Protein AF-A0A1L8E845-F1 (afdb_monomer)

Foldseek 3Di:
DDDDDDPVVVVVVVVVVVPDPPDDPVRVVVVVVVVVVVVVVVVVVVVVPFADWDWDADPVPRDIWIAGPVQCATPVRHHDPPDDPVVVVVVVVVVVVVVVVVVVVVCCVVPPDD

Mean predicted aligned error: 15.78 Å

Nearest PDB structures (foldseek):
  2zr6-assembly1_A  TM=4.728E-01  e=1.119E+00  Homo sapiens
  7ds6-assembly1_B  TM=3.223E-01  e=9.008E+00  Gallus gallus

pLDDT: mean 77.1, std 13.85, range [40.0, 96.88]

Sequence (114 aa):
TLGIMDVEEEETMKDISEVATIKTAKELKLEKKTKEEEQLTHELEEEREKGESVTVVNEKTGKTHIYNTKTLKDQHGSYPPWFKPKKTAKRMRKRDHARKLRFKQAWTVTNVPL

Radius of gyration: 31.0 Å; Cα contacts (8 Å, |Δi|>4): 50; chains: 1; bounding box: 53×45×97 Å

InterPro domains:
  IPR018784 LLP homolog-like [PF10169] (2-106)
  IPR018784 LLP homolog-like [PTHR34253] (4-106)

Solvent-accessible surface area (backbone atoms only — not comparable to full-atom values): 7001 Å² total; per-residue (Å²): 134,92,79,90,82,75,71,69,61,61,56,57,56,52,60,54,60,76,74,51,86,82,70,51,77,66,54,57,51,50,56,49,50,51,52,51,51,52,49,51,50,51,54,54,48,63,72,60,58,76,50,60,76,47,81,46,72,39,87,90,74,74,48,75,44,47,28,27,68,72,78,47,26,29,87,86,69,45,62,51,90,87,61,54,67,72,61,53,55,5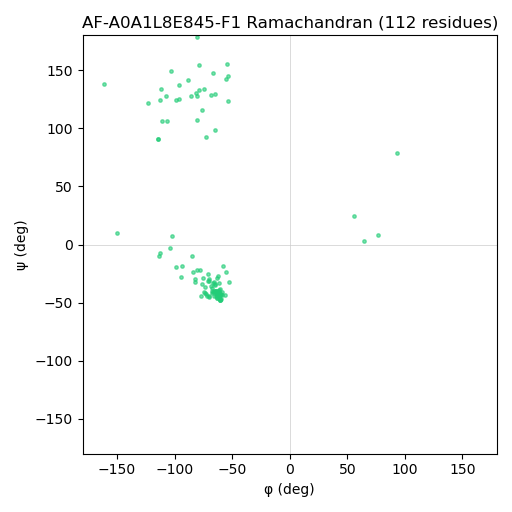2,50,51,54,52,52,53,52,51,51,53,51,52,50,52,53,53,51,48,68,76,72,50,87,130

Organism: Haematobia irritans (NCBI:txid7368)

Secondary structure (DSSP, 8-state):
-----SSHHHHHHHHHHHH-----HHHHHHHHHHHHHHHHHHHHHHHH----EEEEE-TTT--EEEEETTT---TTSPPPTT--HHHHHHHHHHHHHHHHHHHHHHHHHHHS--

Structure (mmCIF, N/CA/C/O backbone):
data_AF-A0A1L8E845-F1
#
_entry.id   AF-A0A1L8E845-F1
#
loop_
_atom_site.group_PDB
_atom_site.id
_atom_site.type_symbol
_atom_site.label_atom_id
_atom_site.label_alt_id
_atom_site.label_comp_id
_atom_site.label_asym_id
_atom_site.label_entity_id
_atom_site.label_seq_id
_atom_site.pdbx_PDB_ins_code
_atom_site.Cartn_x
_atom_site.Cartn_y
_atom_site.Cartn_z
_atom_site.occupancy
_atom_site.B_iso_or_equiv
_atom_site.auth_seq_id
_atom_site.auth_comp_id
_atom_site.auth_asym_id
_atom_site.auth_atom_id
_atom_site.pdbx_PDB_model_num
ATOM 1 N N . THR A 1 1 ? 23.435 14.449 -79.241 1.00 40.00 1 THR A N 1
ATOM 2 C CA . THR A 1 1 ? 23.224 15.491 -78.218 1.00 40.00 1 THR A CA 1
ATOM 3 C C . THR A 1 1 ? 22.396 14.876 -77.110 1.00 40.00 1 THR A C 1
ATOM 5 O O . THR A 1 1 ? 21.277 14.461 -77.373 1.00 40.00 1 THR A O 1
ATOM 8 N N . LEU A 1 2 ? 22.992 14.678 -75.931 1.00 44.97 2 LEU A N 1
ATOM 9 C CA . LEU A 1 2 ? 22.304 14.165 -74.739 1.00 44.97 2 LEU A CA 1
ATOM 10 C C . LEU A 1 2 ? 21.316 15.228 -74.245 1.00 44.97 2 LEU A C 1
ATOM 12 O O . LEU A 1 2 ? 21.705 16.379 -74.076 1.00 44.97 2 LEU A O 1
ATOM 16 N N . GLY A 1 3 ? 20.061 14.850 -74.035 1.00 51.75 3 GLY A N 1
ATOM 17 C CA . GLY A 1 3 ? 19.046 15.697 -73.425 1.00 51.75 3 GLY A CA 1
ATOM 18 C C . GLY A 1 3 ? 17.904 14.825 -72.922 1.00 51.75 3 GLY A C 1
ATOM 19 O O . GLY A 1 3 ? 17.498 13.916 -73.640 1.00 51.75 3 GLY A O 1
ATOM 20 N N . ILE A 1 4 ? 17.405 15.153 -71.726 1.00 53.44 4 ILE A N 1
ATOM 21 C CA . ILE A 1 4 ? 16.374 14.470 -70.918 1.00 53.44 4 ILE A CA 1
ATOM 22 C C . ILE A 1 4 ? 16.966 13.475 -69.909 1.00 53.44 4 ILE A C 1
ATOM 24 O O . ILE A 1 4 ? 16.916 12.279 -70.157 1.00 53.44 4 ILE A O 1
ATOM 28 N N . MET A 1 5 ? 17.488 13.963 -68.772 1.00 50.38 5 MET A N 1
ATOM 29 C CA . MET A 1 5 ? 17.514 13.215 -67.493 1.00 50.38 5 MET A CA 1
ATOM 30 C C . MET A 1 5 ? 17.460 14.106 -66.224 1.00 50.38 5 MET A C 1
ATOM 32 O O . MET A 1 5 ? 17.611 13.571 -65.139 1.00 50.38 5 MET A O 1
ATOM 36 N N . ASP A 1 6 ? 17.198 15.422 -66.301 1.00 53.91 6 ASP A N 1
ATOM 37 C CA . ASP A 1 6 ? 17.301 16.298 -65.105 1.00 53.91 6 ASP A CA 1
ATOM 38 C C . ASP A 1 6 ? 15.952 16.717 -64.476 1.00 53.91 6 ASP A C 1
ATOM 40 O O . ASP A 1 6 ? 15.939 17.412 -63.466 1.00 53.91 6 ASP A O 1
ATOM 44 N N . VAL A 1 7 ? 14.800 16.335 -65.045 1.00 53.00 7 VAL A N 1
ATOM 45 C CA . VAL A 1 7 ? 13.484 16.849 -64.589 1.00 53.00 7 VAL A CA 1
ATOM 46 C C . VAL A 1 7 ? 12.793 15.935 -63.561 1.00 53.00 7 VAL A C 1
ATOM 48 O O . VAL A 1 7 ? 12.076 16.431 -62.700 1.00 53.00 7 VAL A O 1
ATOM 51 N N . GLU A 1 8 ? 13.038 14.620 -63.577 1.00 54.03 8 GLU A N 1
ATOM 52 C CA . GLU A 1 8 ? 12.395 13.675 -62.635 1.00 54.03 8 GLU A CA 1
ATOM 53 C C . GLU A 1 8 ? 13.057 13.638 -61.241 1.00 54.03 8 GLU A C 1
ATOM 55 O O . GLU A 1 8 ? 12.416 13.276 -60.250 1.00 54.03 8 GLU A O 1
ATOM 60 N N . GLU A 1 9 ? 14.324 14.044 -61.118 1.00 53.78 9 GLU A N 1
ATOM 61 C CA . GLU A 1 9 ? 15.023 14.051 -59.823 1.00 53.78 9 GLU A CA 1
ATOM 62 C C . GLU A 1 9 ? 14.580 15.215 -58.914 1.00 53.78 9 GLU A C 1
ATOM 64 O O . GLU A 1 9 ? 14.571 15.074 -57.691 1.00 53.78 9 GLU A O 1
ATOM 69 N N . GLU A 1 10 ? 14.144 16.351 -59.470 1.00 54.22 10 GLU A N 1
ATOM 70 C CA . GLU A 1 10 ? 13.727 17.515 -58.670 1.00 54.22 10 GLU A CA 1
ATOM 71 C C . GLU A 1 10 ? 12.338 17.370 -58.026 1.00 54.22 10 GLU A C 1
ATOM 73 O O . GLU A 1 10 ? 12.123 17.883 -56.924 1.00 54.22 10 GLU A O 1
ATOM 78 N N . GLU A 1 11 ? 11.387 16.695 -58.682 1.00 56.31 11 GLU A N 1
ATOM 79 C CA . GLU A 1 11 ? 10.052 16.441 -58.112 1.00 56.31 11 GLU A CA 1
ATOM 80 C C . GLU A 1 11 ? 10.105 15.355 -57.033 1.00 56.31 11 GLU A C 1
ATOM 82 O O . GLU A 1 11 ? 9.547 15.526 -55.948 1.00 56.31 11 GLU A O 1
ATOM 87 N N . THR A 1 12 ? 10.884 14.294 -57.257 1.00 57.66 12 THR A N 1
ATOM 88 C CA . THR A 1 12 ? 11.032 13.204 -56.280 1.00 57.66 12 THR A CA 1
ATOM 89 C C . THR A 1 12 ? 11.733 13.648 -54.993 1.00 57.66 12 THR A C 1
ATOM 91 O O . THR A 1 12 ? 11.368 13.189 -53.909 1.00 57.66 12 THR A O 1
ATOM 94 N N . MET A 1 13 ? 12.685 14.588 -55.054 1.00 57.09 13 MET A N 1
ATOM 95 C CA . MET A 1 13 ? 13.313 15.141 -53.844 1.00 57.09 13 MET A CA 1
ATOM 96 C C . MET A 1 13 ? 12.373 16.033 -53.016 1.00 57.09 13 MET A C 1
ATOM 98 O O . MET A 1 13 ? 12.517 16.087 -51.790 1.00 57.09 13 MET A O 1
ATOM 102 N N . LYS A 1 14 ? 11.403 16.713 -53.643 1.00 59.25 14 LYS A N 1
ATOM 103 C CA . LYS A 1 14 ? 10.434 17.568 -52.934 1.00 59.25 14 LYS A CA 1
ATOM 104 C C . LYS A 1 14 ? 9.400 16.734 -52.178 1.00 59.25 14 LYS A C 1
ATOM 106 O O . LYS A 1 14 ? 9.179 17.000 -50.997 1.00 59.25 14 LYS A O 1
ATOM 111 N N . ASP A 1 15 ? 8.897 15.659 -52.777 1.00 55.91 15 ASP A N 1
ATOM 112 C CA . ASP A 1 15 ? 7.921 14.767 -52.133 1.00 55.91 15 ASP A CA 1
ATOM 113 C C . ASP A 1 15 ? 8.504 14.012 -50.921 1.00 55.91 15 ASP A C 1
ATOM 115 O O . ASP A 1 15 ? 7.819 13.770 -49.925 1.00 55.91 15 ASP A O 1
ATOM 119 N N . ILE A 1 16 ? 9.803 13.689 -50.939 1.00 57.59 16 ILE A N 1
ATOM 120 C CA . ILE A 1 16 ? 10.489 13.048 -49.800 1.00 57.59 16 ILE A CA 1
ATOM 121 C C . ILE A 1 16 ? 10.671 14.030 -48.628 1.00 57.59 16 ILE A C 1
ATOM 123 O O . ILE A 1 16 ? 10.646 13.622 -47.462 1.00 57.59 16 ILE A O 1
ATOM 127 N N . SER A 1 17 ? 10.828 15.326 -48.917 1.00 56.97 17 SER A N 1
ATOM 128 C CA . SER A 1 17 ? 11.013 16.368 -47.898 1.00 56.97 17 SER A CA 1
ATOM 129 C C . SER A 1 17 ? 9.745 16.657 -47.084 1.00 56.97 17 SER A C 1
ATOM 131 O O . SER A 1 17 ? 9.840 17.061 -45.925 1.00 56.97 17 SER A O 1
ATOM 133 N N . GLU A 1 18 ? 8.567 16.383 -47.651 1.00 54.28 18 GLU A N 1
ATOM 134 C CA . GLU A 1 18 ? 7.269 16.624 -47.013 1.00 54.28 18 GLU A CA 1
ATOM 135 C C . GLU A 1 18 ? 6.842 15.478 -46.070 1.00 54.28 18 GLU A C 1
ATOM 137 O O . GLU A 1 18 ? 6.098 15.695 -45.113 1.00 54.28 18 GLU A O 1
ATOM 142 N N . VAL A 1 19 ? 7.365 14.259 -46.273 1.00 57.62 19 VAL A N 1
ATOM 143 C CA . VAL A 1 19 ? 6.978 13.051 -45.509 1.00 57.62 19 VAL A CA 1
ATOM 144 C C . VAL A 1 19 ? 7.961 12.702 -44.380 1.00 57.62 19 VAL A C 1
ATOM 146 O O . VAL A 1 19 ? 7.600 12.004 -43.429 1.00 57.62 19 VAL A O 1
ATOM 149 N N . ALA A 1 20 ? 9.195 13.207 -44.418 1.00 56.41 20 ALA A N 1
ATOM 150 C CA . ALA A 1 20 ? 10.220 12.887 -43.428 1.00 56.41 20 ALA A CA 1
ATOM 151 C C . ALA A 1 20 ? 10.605 14.116 -42.594 1.00 56.41 20 ALA A C 1
ATOM 153 O O . ALA A 1 20 ? 11.555 14.830 -42.908 1.00 56.41 20 ALA A O 1
ATOM 154 N N . THR A 1 21 ? 9.937 14.336 -41.458 1.00 66.19 21 THR A N 1
ATOM 155 C CA . THR A 1 21 ? 10.487 15.233 -40.430 1.00 66.19 21 THR A CA 1
ATOM 156 C C . THR A 1 21 ? 11.774 14.609 -39.881 1.00 66.19 21 THR A C 1
ATOM 158 O O . THR A 1 21 ? 11.726 13.699 -39.047 1.00 66.19 21 THR A O 1
ATOM 161 N N . ILE A 1 22 ? 12.932 15.058 -40.368 1.00 70.31 22 ILE A N 1
ATOM 162 C CA . ILE A 1 22 ? 14.246 14.620 -39.888 1.00 70.31 22 ILE A CA 1
ATOM 163 C C . ILE A 1 22 ? 14.460 15.243 -38.509 1.00 70.31 22 ILE A C 1
ATOM 165 O O . ILE A 1 22 ? 14.921 16.374 -38.381 1.00 70.31 22 ILE A O 1
ATOM 169 N N . LYS A 1 23 ? 14.087 14.505 -37.463 1.00 70.62 23 LYS A N 1
ATOM 170 C CA . LYS A 1 23 ? 14.314 14.935 -36.084 1.00 70.62 23 LYS A CA 1
ATOM 171 C C . LYS A 1 23 ? 15.780 14.783 -35.724 1.00 70.62 23 LYS A C 1
ATOM 173 O O . LYS A 1 23 ? 16.394 13.733 -35.936 1.00 70.62 23 LYS A O 1
ATOM 178 N N . THR A 1 24 ? 16.338 15.814 -35.110 1.00 71.12 24 THR A N 1
ATOM 179 C CA . THR A 1 24 ? 17.721 15.789 -34.644 1.00 71.12 24 THR A CA 1
ATOM 180 C C . THR A 1 24 ? 17.863 14.766 -33.509 1.00 71.12 24 THR A C 1
ATOM 182 O O . THR A 1 24 ? 16.971 14.605 -32.676 1.00 71.12 24 THR A O 1
ATOM 185 N N . ALA A 1 25 ? 19.020 14.107 -33.374 1.00 72.62 25 ALA A N 1
ATOM 186 C CA . ALA A 1 25 ? 19.257 13.133 -32.295 1.00 72.62 25 ALA A CA 1
ATOM 187 C C . ALA A 1 25 ? 19.020 13.700 -30.874 1.00 72.62 25 ALA A C 1
ATOM 189 O O . ALA A 1 25 ? 18.763 12.947 -29.933 1.00 72.62 25 ALA A O 1
ATOM 190 N N . LYS A 1 26 ? 19.108 15.026 -30.706 1.00 69.94 26 LYS A N 1
ATOM 191 C CA . LYS A 1 26 ? 18.775 15.729 -29.458 1.00 69.94 26 LYS A CA 1
ATOM 192 C C . LYS A 1 26 ? 17.263 15.779 -29.208 1.00 69.94 26 LYS A C 1
ATOM 194 O O . LYS A 1 26 ? 16.848 15.494 -28.090 1.00 69.94 26 LYS A O 1
ATOM 199 N N . GLU A 1 27 ? 16.460 16.052 -30.232 1.00 71.75 27 GLU A N 1
ATOM 200 C CA . GLU A 1 27 ? 14.990 16.076 -30.161 1.00 71.75 27 GLU A CA 1
ATOM 201 C C . GLU A 1 27 ? 14.434 14.688 -29.838 1.00 71.75 27 GLU A C 1
ATOM 203 O O . GLU A 1 27 ? 13.628 14.548 -28.927 1.00 71.75 27 GLU A O 1
ATOM 208 N N . LEU A 1 28 ? 14.971 13.633 -30.463 1.00 74.25 28 LEU A N 1
ATOM 209 C CA . LEU A 1 28 ? 14.592 12.249 -3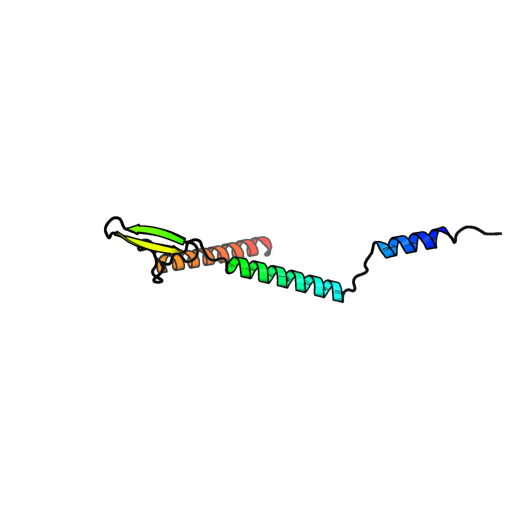0.146 1.00 74.25 28 LEU A CA 1
ATOM 210 C C . LEU A 1 28 ? 14.912 11.856 -28.694 1.00 74.25 28 LEU A C 1
ATOM 212 O O . LEU A 1 28 ? 14.199 11.054 -28.096 1.00 74.25 28 LEU A O 1
ATOM 216 N N . LYS A 1 29 ? 15.988 12.398 -28.108 1.00 69.50 29 LYS A N 1
ATOM 217 C CA . LYS A 1 29 ? 16.319 12.171 -26.691 1.00 69.50 29 LYS A CA 1
ATOM 218 C C . LYS A 1 29 ? 15.391 12.948 -25.756 1.00 69.50 29 LYS A C 1
ATOM 220 O O . LYS A 1 29 ? 15.051 12.426 -24.701 1.00 69.50 29 LYS A O 1
ATOM 225 N N . LEU A 1 30 ? 14.984 14.161 -26.128 1.00 69.31 30 LEU A N 1
ATOM 226 C CA . LEU A 1 30 ? 14.001 14.953 -25.383 1.00 69.31 30 LEU A CA 1
ATOM 227 C C . LEU A 1 30 ? 12.601 14.320 -25.430 1.00 69.31 30 LEU A C 1
ATOM 229 O O . LEU A 1 30 ? 11.952 14.215 -24.395 1.00 69.31 30 LEU A O 1
ATOM 233 N N . GLU A 1 31 ? 12.173 13.809 -26.585 1.00 73.12 31 GLU A N 1
ATOM 234 C CA . GLU A 1 31 ? 10.897 13.090 -26.737 1.00 73.12 31 GLU A CA 1
ATOM 235 C C . GLU A 1 31 ? 10.851 11.778 -25.948 1.00 73.12 31 GLU A C 1
ATOM 237 O O . GLU A 1 31 ? 9.803 11.378 -25.451 1.00 73.12 31 GLU A O 1
ATOM 242 N N . LYS A 1 32 ? 11.985 11.084 -25.815 1.00 75.38 32 LYS A N 1
ATOM 243 C CA . LYS A 1 32 ? 12.061 9.886 -24.968 1.00 75.38 32 LYS A CA 1
ATOM 244 C C . LYS A 1 32 ? 11.958 10.232 -23.486 1.00 75.38 32 LYS A C 1
ATOM 246 O O . LYS A 1 32 ? 11.191 9.591 -22.784 1.00 75.38 32 LYS A O 1
ATOM 251 N N . LYS A 1 33 ? 12.668 11.270 -23.036 1.00 71.00 33 LYS A N 1
ATOM 252 C CA . LYS A 1 33 ? 12.604 11.728 -21.640 1.00 71.00 33 LYS A CA 1
ATOM 253 C C . LYS A 1 33 ? 11.205 12.188 -21.241 1.00 71.00 33 LYS A C 1
ATOM 255 O O . LYS A 1 33 ? 10.721 11.797 -20.193 1.00 71.00 33 LYS A O 1
ATOM 260 N N . THR A 1 34 ? 10.545 12.964 -22.095 1.00 75.31 34 THR A N 1
ATOM 261 C CA . THR A 1 34 ? 9.171 13.436 -21.848 1.00 75.31 34 THR A CA 1
ATOM 262 C C . THR A 1 34 ? 8.177 12.278 -21.763 1.00 75.31 34 THR A C 1
ATOM 264 O O . THR A 1 34 ? 7.380 12.241 -20.835 1.00 75.31 34 THR A O 1
ATOM 267 N N . LYS A 1 35 ? 8.290 11.266 -22.634 1.00 77.62 35 LYS A N 1
ATOM 268 C CA . LYS A 1 35 ? 7.479 10.038 -22.535 1.00 77.62 35 LYS A CA 1
ATOM 269 C C . LYS A 1 35 ? 7.754 9.234 -21.265 1.00 77.62 35 LYS A C 1
ATOM 271 O O . LYS A 1 35 ? 6.822 8.700 -20.677 1.00 77.62 35 LYS A O 1
ATOM 276 N N . GLU A 1 36 ? 9.014 9.125 -20.849 1.00 73.81 36 GLU A N 1
ATOM 277 C CA . GLU A 1 36 ? 9.387 8.454 -19.597 1.00 73.81 36 GLU A CA 1
ATOM 278 C C . GLU A 1 36 ? 8.832 9.204 -18.374 1.00 73.81 36 GLU A C 1
ATOM 280 O O . GLU A 1 36 ? 8.325 8.577 -17.451 1.00 73.81 36 GLU A O 1
ATOM 285 N N . GLU A 1 37 ? 8.868 10.537 -18.374 1.00 76.44 37 GLU A N 1
ATOM 286 C CA . GLU A 1 37 ? 8.297 11.379 -17.314 1.00 76.44 37 GLU A CA 1
ATOM 287 C C . GLU A 1 37 ? 6.760 11.302 -17.272 1.00 76.44 37 GLU A C 1
ATOM 289 O O . GLU A 1 37 ? 6.170 11.213 -16.195 1.00 76.44 37 GLU A O 1
ATOM 294 N N . GLU A 1 38 ? 6.096 11.273 -18.428 1.00 75.62 38 GLU A N 1
ATOM 295 C CA . GLU A 1 38 ? 4.647 11.057 -18.538 1.00 75.62 38 GLU A CA 1
ATOM 296 C C . GLU A 1 38 ? 4.233 9.661 -18.049 1.00 75.62 38 GLU A C 1
ATOM 298 O O . GLU A 1 38 ? 3.247 9.516 -17.331 1.00 75.62 38 GLU A O 1
ATOM 303 N N . GLN A 1 39 ? 5.013 8.625 -18.363 1.00 74.69 39 GLN A N 1
ATOM 304 C CA . GLN A 1 39 ? 4.781 7.277 -17.835 1.00 74.69 39 GLN A CA 1
ATOM 305 C C . GLN A 1 39 ? 4.997 7.224 -16.324 1.00 74.69 39 GLN A C 1
ATOM 307 O O . GLN A 1 39 ? 4.159 6.690 -15.604 1.00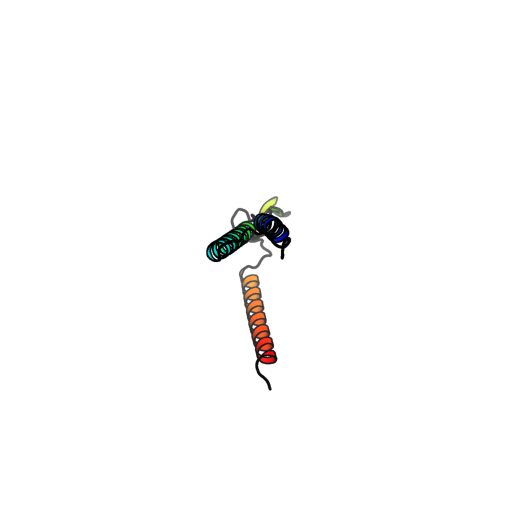 74.69 39 GLN A O 1
ATOM 312 N N . LEU A 1 40 ? 6.075 7.839 -15.832 1.00 72.88 40 LEU A N 1
ATOM 313 C CA . LEU A 1 40 ? 6.367 7.908 -14.405 1.00 72.88 40 LEU A CA 1
ATOM 314 C C . LEU A 1 40 ? 5.252 8.634 -13.646 1.00 72.88 40 LEU A C 1
ATOM 316 O O . LEU A 1 40 ? 4.850 8.190 -12.577 1.00 72.88 40 LEU A O 1
ATOM 320 N N . THR A 1 41 ? 4.743 9.745 -14.183 1.00 76.19 41 THR A N 1
ATOM 321 C CA . THR A 1 41 ? 3.635 10.491 -13.566 1.00 76.19 41 THR A CA 1
ATOM 322 C C . THR A 1 41 ? 2.337 9.696 -13.585 1.00 76.19 41 THR A C 1
ATOM 324 O O . THR A 1 41 ? 1.666 9.660 -12.558 1.00 76.19 41 THR A O 1
ATOM 327 N N . HIS A 1 42 ? 2.032 8.993 -14.677 1.00 73.56 42 HIS A N 1
ATOM 328 C CA . HIS A 1 42 ? 0.879 8.098 -14.764 1.00 73.56 42 HIS A CA 1
ATOM 329 C C . HIS A 1 42 ? 0.956 6.945 -13.751 1.00 73.56 42 HIS A C 1
ATOM 331 O O . HIS A 1 42 ? -0.001 6.705 -13.019 1.00 73.56 42 HIS A O 1
ATOM 337 N N . GLU A 1 43 ? 2.109 6.281 -13.631 1.00 69.00 43 GLU A N 1
ATOM 338 C CA . GLU A 1 43 ? 2.343 5.249 -12.610 1.00 69.00 43 GLU A CA 1
ATOM 339 C C . GLU A 1 43 ? 2.155 5.814 -11.189 1.00 69.00 43 GLU A C 1
ATOM 341 O O . GLU A 1 43 ? 1.535 5.187 -10.328 1.00 69.00 43 GLU A O 1
AT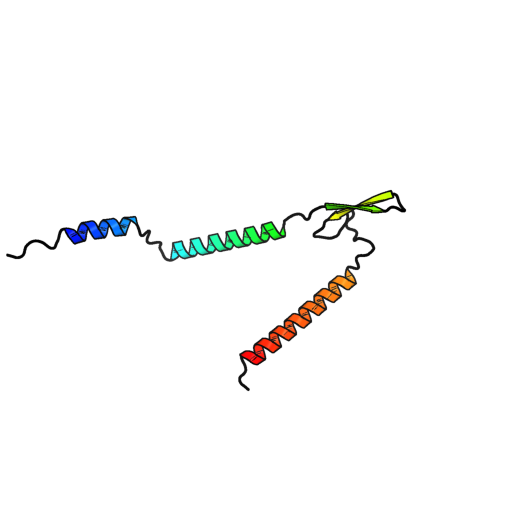OM 346 N N . LEU A 1 44 ? 2.627 7.039 -10.942 1.00 70.19 44 LEU A N 1
ATOM 347 C CA . LEU A 1 44 ? 2.481 7.722 -9.653 1.00 70.19 44 LEU A CA 1
ATOM 348 C C . LEU A 1 44 ? 1.026 8.138 -9.364 1.00 70.19 44 LEU A C 1
ATOM 350 O O . LEU A 1 44 ? 0.616 8.182 -8.202 1.00 70.19 44 LEU A O 1
ATOM 354 N N . GLU A 1 45 ? 0.247 8.451 -10.399 1.00 70.44 45 GLU A N 1
ATOM 355 C CA . GLU A 1 45 ? -1.184 8.769 -10.332 1.00 70.44 45 GLU A CA 1
ATOM 356 C C . GLU A 1 45 ? -2.009 7.514 -9.989 1.00 70.44 45 GLU A C 1
ATOM 358 O O . GLU A 1 45 ? -2.828 7.547 -9.066 1.00 70.44 45 GLU A O 1
ATOM 363 N N . GLU A 1 46 ? -1.725 6.377 -10.631 1.00 62.88 46 GLU A N 1
ATOM 364 C CA . GLU A 1 46 ? -2.322 5.070 -10.307 1.00 62.88 46 GLU A CA 1
ATOM 365 C C . GLU A 1 46 ? -1.983 4.635 -8.867 1.00 62.88 46 GLU A C 1
ATOM 367 O O . GLU A 1 46 ? -2.838 4.179 -8.095 1.00 62.88 46 GLU A O 1
ATOM 372 N N . GLU A 1 47 ? -0.742 4.860 -8.422 1.00 63.78 47 GLU A N 1
ATOM 373 C CA . GLU A 1 47 ? -0.361 4.644 -7.024 1.00 63.78 47 GLU A CA 1
ATOM 374 C C . GLU A 1 47 ? -1.123 5.560 -6.051 1.00 63.78 47 GLU A C 1
ATOM 376 O O . GLU A 1 47 ? -1.382 5.162 -4.906 1.00 63.78 47 GLU A O 1
ATOM 381 N N . ARG A 1 48 ? -1.541 6.753 -6.487 1.00 62.75 48 ARG A N 1
ATOM 382 C CA . ARG A 1 48 ? -2.326 7.712 -5.693 1.00 62.75 48 ARG A CA 1
ATOM 383 C C . ARG A 1 48 ? -3.828 7.470 -5.721 1.00 62.75 48 ARG A C 1
ATOM 385 O O . ARG A 1 48 ? -4.522 8.073 -4.896 1.00 62.75 48 ARG A O 1
ATOM 392 N N . GLU A 1 49 ? -4.331 6.588 -6.585 1.00 69.06 49 GLU A N 1
ATOM 393 C CA . GLU A 1 49 ? -5.762 6.308 -6.671 1.00 69.06 49 GLU A CA 1
ATOM 394 C C . GLU A 1 49 ? -6.312 5.930 -5.285 1.00 69.06 49 GLU A C 1
ATOM 396 O O . GLU A 1 49 ? -5.789 5.050 -4.575 1.00 69.06 49 GLU A O 1
ATOM 401 N N . LYS A 1 50 ? -7.323 6.689 -4.849 1.00 68.00 50 LYS A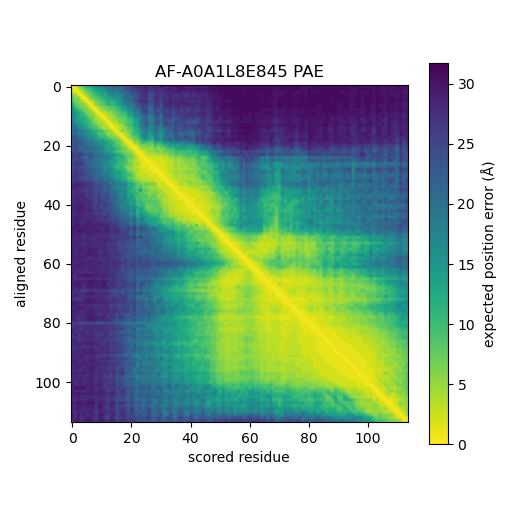 N 1
ATOM 402 C CA . LYS A 1 50 ? -7.918 6.579 -3.518 1.00 68.00 50 LYS A CA 1
ATOM 403 C C . LYS A 1 50 ? -8.806 5.342 -3.515 1.00 68.00 50 LYS A C 1
ATOM 405 O O . LYS A 1 50 ? -9.796 5.300 -4.229 1.00 68.00 50 LYS A O 1
ATOM 410 N N . GLY A 1 51 ? -8.450 4.346 -2.703 1.00 74.38 51 GLY A N 1
ATOM 411 C CA . GLY A 1 51 ? -9.232 3.112 -2.611 1.00 74.38 51 GLY A CA 1
ATOM 412 C C . GLY A 1 51 ? -10.695 3.386 -2.259 1.00 74.38 51 GLY A C 1
ATOM 413 O O . GLY A 1 51 ? -10.976 4.268 -1.443 1.00 74.38 51 GLY A O 1
ATOM 414 N N . GLU A 1 52 ? -11.596 2.607 -2.853 1.00 85.19 52 GLU A N 1
ATOM 415 C CA . GLU A 1 52 ? -13.027 2.617 -2.552 1.00 85.19 52 GLU A CA 1
ATOM 416 C C . GLU A 1 52 ? -13.295 2.411 -1.053 1.00 85.19 52 GLU A C 1
ATOM 418 O O . GLU A 1 52 ? -12.489 1.833 -0.315 1.00 85.19 52 GLU A O 1
ATOM 423 N N . SER A 1 53 ? -14.443 2.890 -0.581 1.00 86.56 53 SER A N 1
ATOM 424 C CA . SER A 1 53 ? -14.845 2.764 0.818 1.00 86.56 53 SER A CA 1
ATOM 425 C C . SER A 1 53 ? -15.964 1.740 0.975 1.00 86.56 53 SER A C 1
ATOM 427 O O . SER A 1 53 ? -17.002 1.858 0.328 1.00 86.56 53 SER A O 1
ATOM 429 N N . VAL A 1 54 ? -15.776 0.775 1.874 1.00 85.44 54 VAL A N 1
ATOM 430 C CA . VAL A 1 54 ? -16.741 -0.286 2.182 1.00 85.44 54 VAL A CA 1
ATOM 431 C C . VAL A 1 54 ? -17.258 -0.098 3.600 1.00 85.44 54 VAL A C 1
ATOM 433 O O . VAL A 1 54 ? -16.487 -0.046 4.562 1.00 85.44 54 VAL A O 1
ATOM 436 N N . THR A 1 55 ? -18.575 -0.010 3.735 1.00 86.31 55 THR A N 1
ATOM 437 C CA . THR A 1 55 ? -19.267 0.098 5.018 1.00 86.31 55 THR A CA 1
ATOM 438 C C . THR A 1 55 ? -19.515 -1.294 5.595 1.00 86.31 55 THR A C 1
ATOM 440 O O . THR A 1 55 ? -20.065 -2.176 4.942 1.00 86.31 55 THR A O 1
ATOM 443 N N . VAL A 1 56 ? -19.111 -1.506 6.846 1.00 83.00 56 VAL A N 1
ATOM 444 C CA . VAL A 1 56 ? -19.397 -2.730 7.600 1.00 83.00 56 VAL A CA 1
ATOM 445 C C . VAL A 1 56 ? -20.114 -2.340 8.882 1.00 83.00 56 VAL A C 1
ATOM 447 O O . VAL A 1 56 ? -19.595 -1.572 9.697 1.00 83.00 56 VAL A O 1
ATOM 450 N N . VAL A 1 57 ? -21.315 -2.880 9.063 1.00 84.00 57 VAL A N 1
ATOM 451 C CA . VAL A 1 57 ? -22.119 -2.684 10.270 1.00 84.00 57 VAL A CA 1
ATOM 452 C C . VAL A 1 57 ? -21.883 -3.864 11.204 1.00 84.00 57 VAL A C 1
ATOM 454 O O . VAL A 1 57 ? -22.048 -5.017 10.814 1.00 84.00 57 VAL A O 1
ATOM 457 N N . ASN A 1 58 ? -21.477 -3.597 12.445 1.00 80.56 58 ASN A N 1
ATOM 458 C CA . ASN A 1 58 ? -21.389 -4.641 13.458 1.00 80.56 58 ASN A CA 1
ATOM 459 C C . ASN A 1 58 ? -22.782 -4.912 14.037 1.00 80.56 58 ASN A C 1
ATOM 461 O O . ASN A 1 58 ? -23.277 -4.125 14.844 1.00 80.56 58 ASN A O 1
ATOM 465 N N . GLU A 1 59 ? -23.373 -6.048 13.673 1.00 82.88 59 GLU A N 1
ATOM 466 C CA . GLU A 1 59 ? -24.715 -6.475 14.101 1.00 82.88 59 GLU A CA 1
ATOM 467 C C . GLU A 1 59 ? -24.907 -6.454 15.625 1.00 82.88 59 GLU A C 1
ATOM 469 O O . GLU A 1 59 ? -25.990 -6.151 16.112 1.00 82.88 59 GLU A O 1
ATOM 474 N N . LYS A 1 60 ? -23.851 -6.726 16.403 1.00 83.19 60 LYS A N 1
ATOM 475 C CA . LYS A 1 60 ? -23.941 -6.808 17.870 1.00 83.19 60 LYS A CA 1
ATOM 476 C C . LYS A 1 60 ? -23.879 -5.456 18.567 1.00 83.19 60 LYS A C 1
ATOM 478 O O . LYS A 1 60 ? -24.363 -5.323 19.682 1.00 83.19 60 LYS A O 1
ATOM 483 N N . THR A 1 61 ? -23.189 -4.484 17.973 1.00 83.62 61 THR A N 1
ATOM 484 C CA . THR A 1 61 ? -22.907 -3.187 18.622 1.00 83.62 61 THR A CA 1
ATOM 485 C C . THR A 1 61 ? -23.615 -2.019 17.945 1.00 83.62 61 THR A C 1
ATOM 487 O O . THR A 1 61 ? -23.534 -0.905 18.450 1.00 83.62 61 THR A O 1
ATOM 490 N N . GLY A 1 62 ? -24.224 -2.239 16.775 1.00 84.06 62 GLY A N 1
ATOM 491 C CA . GLY A 1 62 ? -24.796 -1.188 15.927 1.00 84.06 62 GLY A CA 1
ATOM 492 C C . GLY A 1 62 ? -23.764 -0.204 15.363 1.00 84.06 62 GLY A C 1
ATOM 493 O O . GLY A 1 62 ? -24.128 0.754 14.691 1.00 84.06 62 GLY A O 1
ATOM 494 N N . LYS A 1 63 ? -22.467 -0.410 15.634 1.00 83.69 63 LYS A N 1
ATOM 495 C CA . LYS A 1 63 ? -21.391 0.487 15.202 1.00 83.69 63 LYS A CA 1
ATOM 496 C C . LYS A 1 63 ? -21.056 0.247 13.737 1.00 83.69 63 LYS A C 1
ATOM 498 O O . LYS A 1 63 ? -20.840 -0.892 13.321 1.00 83.69 63 LYS A O 1
ATOM 503 N N . THR A 1 64 ? -20.959 1.336 12.988 1.00 87.12 64 THR A N 1
ATOM 504 C CA . THR A 1 64 ? -20.581 1.342 11.577 1.00 87.12 64 THR A CA 1
ATOM 505 C C . THR A 1 64 ? -19.104 1.695 11.434 1.00 87.12 64 THR A C 1
ATOM 507 O O . THR A 1 64 ? -18.665 2.745 11.906 1.00 87.12 64 THR A O 1
ATOM 510 N N . HIS A 1 65 ? -18.337 0.841 10.765 1.00 87.75 65 HIS A N 1
ATOM 511 C CA . HIS A 1 65 ? -16.967 1.147 10.358 1.00 87.75 65 HIS A CA 1
ATOM 512 C C . HIS A 1 65 ? -16.902 1.260 8.834 1.00 87.75 65 HIS A C 1
ATOM 514 O O . HIS A 1 65 ? -17.457 0.424 8.122 1.00 87.75 65 HIS A O 1
ATOM 520 N N . ILE A 1 66 ? -16.236 2.303 8.342 1.00 91.12 66 ILE A N 1
ATOM 521 C CA . ILE A 1 66 ? -16.017 2.565 6.920 1.00 91.12 66 ILE A CA 1
ATOM 522 C C . ILE A 1 66 ? -14.556 2.257 6.632 1.00 91.12 66 ILE A C 1
ATOM 524 O O . ILE A 1 66 ? -13.671 3.010 7.031 1.00 91.12 66 ILE A O 1
ATOM 528 N N . TYR A 1 67 ? -14.303 1.138 5.964 1.00 90.50 67 TYR A N 1
ATOM 529 C CA . TYR A 1 67 ? -12.955 0.696 5.635 1.00 90.50 67 TYR A CA 1
ATOM 530 C C . TYR A 1 67 ? -12.570 1.129 4.225 1.00 90.50 67 TYR A C 1
ATOM 532 O O . TYR A 1 67 ? -13.348 0.978 3.289 1.00 90.50 67 TYR A O 1
ATOM 540 N N . ASN A 1 68 ? -11.342 1.608 4.052 1.00 90.19 68 ASN A N 1
ATOM 541 C CA . ASN A 1 68 ? -10.766 1.840 2.730 1.00 90.19 68 ASN A CA 1
ATOM 542 C C . ASN A 1 68 ? -10.222 0.519 2.154 1.00 90.19 68 ASN A C 1
ATOM 544 O O . ASN A 1 68 ? -9.465 -0.167 2.835 1.00 90.19 68 ASN A O 1
ATOM 548 N N . THR A 1 69 ? -10.553 0.157 0.915 1.00 86.50 69 THR A N 1
ATOM 549 C CA . THR A 1 69 ? -10.164 -1.134 0.309 1.00 86.50 69 THR A CA 1
ATOM 550 C C . THR A 1 69 ? -8.655 -1.292 0.117 1.00 86.50 69 THR A C 1
ATOM 552 O O . THR A 1 69 ? -8.119 -2.384 0.308 1.00 86.50 69 THR A O 1
ATOM 555 N N . LYS A 1 70 ? -7.946 -0.202 -0.194 1.00 85.19 70 LYS A N 1
ATOM 556 C CA . LYS A 1 70 ? -6.499 -0.196 -0.464 1.00 85.19 70 LYS A CA 1
ATOM 557 C C . LYS A 1 70 ? -5.677 -0.290 0.817 1.00 85.19 70 LYS A C 1
ATOM 559 O O . LYS A 1 70 ? -4.718 -1.053 0.899 1.00 85.19 70 LYS A O 1
ATOM 564 N N . THR A 1 71 ? -6.053 0.478 1.839 1.00 85.50 71 THR A N 1
ATOM 565 C CA . THR A 1 71 ? -5.312 0.510 3.115 1.00 85.50 71 THR A CA 1
ATOM 566 C C . THR A 1 71 ? -5.856 -0.461 4.160 1.00 85.50 71 THR A C 1
ATOM 568 O O . THR A 1 71 ? -5.147 -0.792 5.111 1.00 85.50 71 THR A O 1
ATOM 571 N N . LEU A 1 72 ? -7.093 -0.929 3.984 1.00 87.56 72 LEU A N 1
ATOM 572 C CA . LEU A 1 72 ? -7.853 -1.755 4.920 1.00 87.56 72 LEU A CA 1
ATOM 573 C C . LEU A 1 72 ? -8.004 -1.132 6.316 1.00 87.56 72 LEU 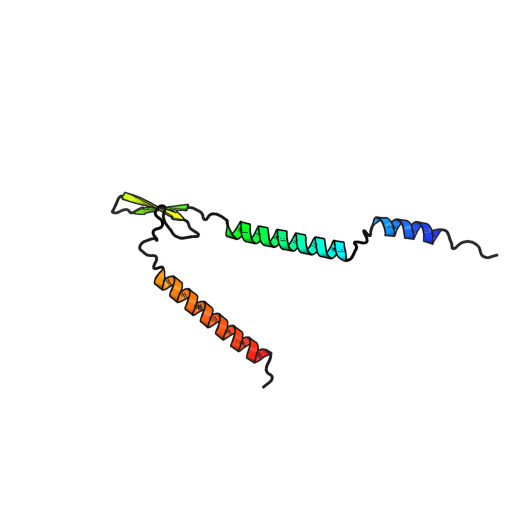A C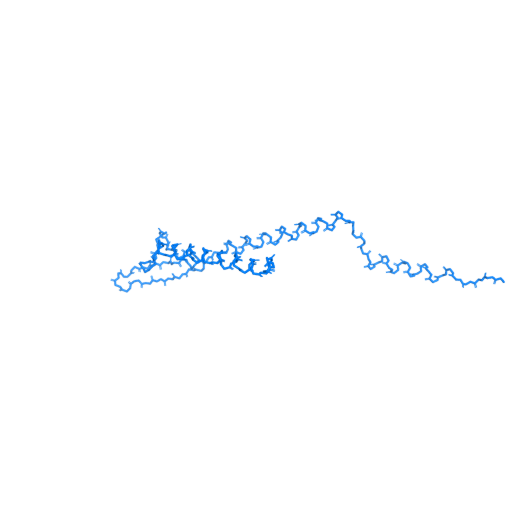 1
ATOM 575 O O . LEU A 1 72 ? -8.161 -1.850 7.300 1.00 87.56 72 LEU A O 1
ATOM 579 N N . LYS A 1 73 ? -7.909 0.194 6.425 1.00 90.69 73 LYS A N 1
ATOM 580 C CA . LYS A 1 73 ? -8.089 0.933 7.679 1.00 90.69 73 LYS A CA 1
ATOM 581 C C . LYS A 1 73 ? -9.456 1.594 7.707 1.00 90.69 73 LYS A C 1
ATOM 583 O O . LYS A 1 73 ? -9.986 1.944 6.652 1.00 90.69 73 LYS A O 1
ATOM 588 N N . ASP A 1 74 ? -10.005 1.743 8.905 1.00 92.50 74 ASP A N 1
ATOM 589 C CA . ASP A 1 74 ? -11.231 2.497 9.130 1.00 92.50 74 ASP A CA 1
ATOM 590 C C . ASP A 1 74 ? -10.984 4.011 9.197 1.00 92.50 74 ASP A C 1
ATOM 592 O O . ASP A 1 74 ? -9.842 4.482 9.141 1.00 92.50 74 ASP A O 1
ATOM 596 N N . GLN A 1 75 ? -12.063 4.775 9.372 1.00 89.00 75 GLN A N 1
ATOM 597 C CA . GLN A 1 75 ? -12.030 6.228 9.554 1.00 89.00 75 GLN A CA 1
ATOM 598 C C . GLN A 1 75 ? -11.190 6.701 10.759 1.00 89.00 75 GLN A C 1
ATOM 600 O O . GLN A 1 75 ? -10.793 7.861 10.817 1.00 89.00 75 GLN A O 1
ATOM 605 N N . HIS A 1 76 ? -10.899 5.817 11.716 1.00 88.75 76 HIS A N 1
ATOM 606 C CA . HIS A 1 76 ? -10.082 6.089 12.899 1.00 88.75 76 HIS A CA 1
ATOM 607 C C . HIS A 1 76 ? -8.656 5.521 12.767 1.00 88.75 76 HIS A C 1
ATOM 609 O O . HIS A 1 76 ? -7.889 5.529 13.730 1.00 88.75 76 HIS A O 1
ATOM 615 N N . GLY A 1 77 ? -8.282 5.004 11.591 1.00 87.56 77 GLY A N 1
ATOM 616 C CA . GLY A 1 77 ? -6.970 4.414 11.326 1.00 87.56 77 GLY A CA 1
ATOM 617 C C . GLY A 1 77 ? -6.771 3.004 11.896 1.00 87.56 77 GLY A C 1
ATOM 618 O O . GLY A 1 77 ? -5.657 2.475 11.840 1.00 87.56 77 GLY A O 1
ATOM 619 N N . SER A 1 78 ? -7.826 2.380 12.420 1.00 91.25 78 SER A N 1
ATOM 620 C CA . SER A 1 78 ? -7.816 1.026 12.971 1.00 91.25 78 SER A CA 1
ATOM 621 C C . SER A 1 78 ? -8.097 -0.020 11.894 1.00 91.25 78 SER A C 1
ATOM 623 O O . SER A 1 78 ? -8.925 0.164 11.005 1.00 91.25 78 SER A O 1
ATOM 625 N N . TYR A 1 79 ? -7.405 -1.156 11.971 1.00 92.19 79 TYR A N 1
ATOM 626 C CA . TYR A 1 79 ? -7.676 -2.290 11.086 1.00 92.19 79 TYR A CA 1
ATOM 627 C C . TYR A 1 79 ? -8.911 -3.080 11.551 1.00 92.19 79 TYR A C 1
ATOM 629 O O . TYR A 1 79 ? -9.177 -3.132 12.756 1.00 92.19 79 TYR A O 1
ATOM 637 N N . PRO A 1 80 ? -9.611 -3.784 10.640 1.00 89.69 80 PRO A N 1
ATOM 638 C CA . PRO A 1 80 ? -10.644 -4.735 11.007 1.00 89.69 80 PRO A CA 1
ATOM 639 C C . PRO A 1 80 ? -10.131 -5.774 12.019 1.00 89.69 80 PRO A C 1
ATOM 641 O O . PRO A 1 80 ? -8.987 -6.226 11.914 1.00 89.69 80 PRO A O 1
ATOM 644 N N . PRO A 1 81 ? -10.969 -6.238 12.961 1.00 88.44 81 PRO A N 1
ATOM 645 C CA . PRO A 1 81 ? -10.543 -7.127 14.049 1.00 88.44 81 PRO A CA 1
ATOM 646 C C . PRO A 1 81 ? -10.001 -8.483 13.567 1.00 88.44 81 PRO A C 1
ATOM 648 O O . PRO A 1 81 ? -9.151 -9.102 14.224 1.00 88.44 81 PRO A O 1
ATOM 651 N N . TRP A 1 82 ? -10.453 -8.940 12.400 1.00 86.56 82 TRP A N 1
ATOM 652 C CA . TRP A 1 82 ? -9.974 -10.153 11.741 1.00 86.56 82 TRP A CA 1
ATOM 653 C C . TRP A 1 82 ? -8.628 -9.955 11.024 1.00 86.56 82 TRP A C 1
ATOM 655 O O . TRP A 1 82 ? -7.881 -10.920 10.844 1.00 86.56 82 TRP A O 1
ATOM 665 N N . PHE A 1 83 ? -8.252 -8.721 10.676 1.00 91.38 83 PHE A N 1
ATOM 666 C CA . PHE A 1 83 ? -6.982 -8.437 10.020 1.00 91.38 83 PHE A CA 1
ATOM 667 C C . PHE A 1 83 ? -5.832 -8.387 11.033 1.00 91.38 83 PHE A C 1
ATOM 669 O O . PHE A 1 83 ? -5.872 -7.682 12.040 1.00 91.38 83 PHE A O 1
ATOM 676 N N . LYS A 1 84 ? -4.764 -9.150 10.772 1.00 93.81 84 LYS A N 1
ATOM 677 C CA . LYS A 1 84 ? -3.594 -9.251 11.662 1.00 93.81 84 LYS A CA 1
ATOM 678 C C . LYS A 1 84 ? -2.348 -8.664 10.981 1.00 93.81 84 LYS A C 1
ATOM 680 O O . LYS A 1 84 ? -1.602 -9.422 10.351 1.00 93.81 84 LYS A O 1
ATOM 685 N N . PRO A 1 85 ? -2.044 -7.360 11.150 1.00 91.88 85 PRO A N 1
ATOM 686 C CA . PRO A 1 85 ? -1.012 -6.670 10.364 1.00 91.88 85 PRO A CA 1
ATOM 687 C C . PRO A 1 85 ? 0.377 -7.308 10.507 1.00 91.88 85 PRO A C 1
ATOM 689 O O . PRO A 1 85 ? 1.056 -7.567 9.513 1.00 91.88 85 PRO A O 1
ATOM 692 N N . LYS A 1 86 ? 0.775 -7.680 11.733 1.00 93.94 86 LYS A N 1
ATOM 693 C CA . LYS A 1 86 ? 2.063 -8.349 11.995 1.00 93.94 86 LYS A CA 1
ATOM 694 C C . LYS A 1 86 ? 2.193 -9.694 11.262 1.00 93.94 86 LYS A C 1
ATOM 696 O O . LYS A 1 86 ? 3.272 -10.020 10.763 1.00 93.94 86 LYS A O 1
ATOM 701 N N . LYS A 1 87 ? 1.105 -10.474 11.170 1.00 95.19 87 LYS A N 1
ATOM 702 C CA . LYS A 1 87 ? 1.100 -11.775 10.476 1.00 95.19 87 LYS A CA 1
ATOM 703 C C . LYS A 1 87 ? 1.182 -11.585 8.961 1.00 95.19 87 LYS A C 1
ATOM 705 O O . LYS A 1 87 ? 1.991 -12.253 8.317 1.00 95.19 87 LYS A O 1
ATOM 710 N N . THR A 1 88 ? 0.420 -10.640 8.409 1.00 92.19 88 THR A N 1
ATOM 711 C CA . THR A 1 88 ? 0.448 -10.309 6.977 1.00 92.19 88 THR A CA 1
ATOM 712 C C . THR A 1 88 ? 1.836 -9.835 6.547 1.00 92.19 88 THR A C 1
ATOM 714 O O . THR A 1 88 ? 2.401 -10.388 5.605 1.00 92.19 88 THR A O 1
ATOM 717 N N . ALA A 1 89 ? 2.449 -8.913 7.296 1.00 94.06 89 ALA A N 1
ATOM 718 C CA . ALA A 1 89 ? 3.799 -8.422 7.014 1.00 94.06 89 ALA A CA 1
ATOM 719 C C . ALA A 1 89 ? 4.862 -9.534 7.074 1.00 94.06 89 ALA A C 1
ATOM 721 O O . ALA A 1 89 ? 5.777 -9.581 6.251 1.00 94.06 89 ALA A O 1
ATOM 722 N N . LYS A 1 90 ? 4.748 -10.468 8.032 1.00 96.88 90 LYS A N 1
ATOM 723 C CA . LYS A 1 90 ? 5.640 -11.637 8.112 1.00 96.88 90 LYS A CA 1
ATOM 724 C C . LYS A 1 90 ? 5.478 -12.558 6.897 1.00 96.88 90 LYS A C 1
ATOM 726 O O . LYS A 1 90 ? 6.476 -13.046 6.373 1.00 96.88 90 LYS A O 1
ATOM 731 N N . ARG A 1 91 ? 4.242 -12.786 6.438 1.00 96.12 91 ARG A N 1
ATOM 732 C CA . ARG A 1 91 ? 3.952 -13.604 5.249 1.00 96.12 91 ARG A CA 1
ATOM 733 C C . ARG A 1 91 ? 4.527 -12.978 3.977 1.00 96.12 91 ARG A C 1
ATOM 735 O O . ARG A 1 91 ? 5.163 -13.695 3.212 1.00 96.12 91 ARG A O 1
ATOM 742 N N . MET A 1 92 ? 4.372 -11.664 3.791 1.00 93.88 92 MET A N 1
ATOM 743 C CA . MET A 1 92 ? 4.939 -10.960 2.632 1.00 93.88 92 MET A CA 1
ATOM 744 C C . MET A 1 92 ? 6.464 -11.072 2.597 1.00 93.88 92 MET A C 1
ATOM 746 O O . MET A 1 92 ? 7.011 -11.533 1.601 1.00 93.88 92 MET A O 1
ATOM 750 N N . ARG A 1 93 ? 7.141 -10.822 3.727 1.00 96.00 93 ARG A N 1
ATOM 751 C CA . ARG A 1 93 ? 8.601 -10.996 3.827 1.00 96.00 93 ARG A CA 1
ATOM 752 C C . ARG A 1 93 ? 9.065 -12.407 3.459 1.00 96.00 93 ARG A C 1
ATOM 754 O O . ARG A 1 93 ? 10.044 -12.561 2.734 1.00 96.00 93 ARG A O 1
ATOM 761 N N . LYS A 1 94 ? 8.362 -13.443 3.931 1.00 96.69 94 LYS A N 1
ATOM 762 C CA . LYS A 1 94 ? 8.675 -14.838 3.571 1.00 96.69 94 LYS A CA 1
ATOM 763 C C . LYS A 1 94 ? 8.500 -15.098 2.073 1.00 96.69 94 LYS A C 1
ATOM 765 O O . LYS A 1 94 ? 9.351 -15.749 1.473 1.00 96.69 94 LYS A O 1
ATOM 770 N N . ARG A 1 95 ? 7.423 -14.578 1.475 1.00 95.44 95 ARG A N 1
ATOM 771 C CA . ARG A 1 95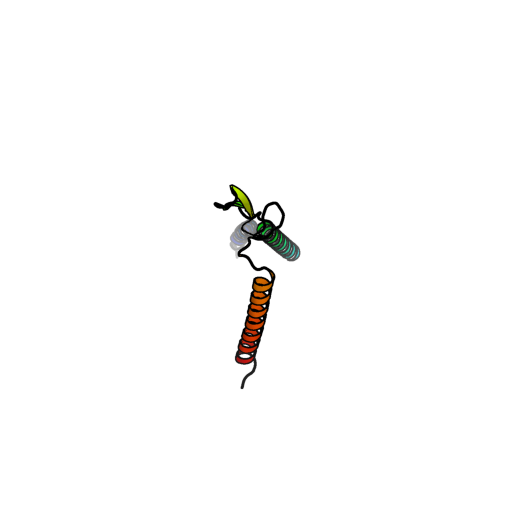 ? 7.162 -14.685 0.032 1.00 95.44 95 ARG A CA 1
ATOM 772 C C . ARG A 1 95 ? 8.277 -14.026 -0.781 1.00 95.44 95 ARG A C 1
ATOM 774 O O . ARG A 1 95 ? 8.789 -14.643 -1.709 1.00 95.44 95 ARG A O 1
ATOM 781 N N . ASP A 1 96 ? 8.689 -12.819 -0.402 1.00 95.50 96 ASP A N 1
ATOM 782 C CA . ASP A 1 96 ? 9.749 -12.090 -1.105 1.00 95.50 96 ASP A CA 1
ATOM 783 C C . ASP A 1 96 ? 11.103 -12.796 -0.991 1.00 95.50 96 ASP A C 1
ATOM 785 O O . ASP A 1 96 ? 11.830 -12.900 -1.978 1.00 95.50 96 ASP A O 1
ATOM 789 N N . HIS A 1 97 ? 11.427 -13.344 0.185 1.00 95.38 97 HIS A N 1
ATOM 790 C CA . HIS A 1 97 ? 12.628 -14.156 0.370 1.00 95.38 97 HIS A CA 1
ATOM 791 C C . HIS A 1 97 ? 12.624 -15.395 -0.538 1.00 95.38 97 HIS A C 1
ATOM 793 O O . HIS A 1 97 ? 13.603 -15.659 -1.233 1.00 95.38 97 HIS A O 1
ATOM 799 N N . ALA A 1 98 ? 11.506 -16.126 -0.590 1.00 94.19 98 ALA A N 1
ATOM 800 C CA . ALA A 1 98 ? 11.364 -17.287 -1.465 1.00 94.19 98 ALA A CA 1
ATOM 801 C C . ALA A 1 98 ? 11.488 -16.915 -2.953 1.00 94.19 98 ALA A C 1
ATOM 803 O O . ALA A 1 98 ? 12.156 -17.623 -3.704 1.00 94.19 98 ALA A O 1
ATOM 804 N N . ARG A 1 99 ? 10.909 -15.782 -3.379 1.00 92.38 99 ARG A N 1
ATOM 805 C CA . ARG A 1 99 ? 11.052 -15.272 -4.753 1.00 92.38 99 ARG A CA 1
ATOM 806 C C . ARG A 1 99 ? 12.514 -14.976 -5.095 1.00 92.38 99 ARG A C 1
ATOM 808 O O . ARG A 1 99 ? 12.967 -15.371 -6.162 1.00 92.38 99 ARG A O 1
ATOM 815 N N . LYS A 1 100 ? 13.265 -14.346 -4.182 1.00 92.19 100 LYS A N 1
ATOM 816 C CA . LYS A 1 100 ? 14.703 -14.077 -4.368 1.00 92.19 100 LYS A CA 1
ATOM 817 C C . LYS A 1 100 ? 15.521 -15.362 -4.501 1.00 92.19 100 LYS A C 1
ATOM 819 O O . LYS A 1 100 ? 16.396 -15.426 -5.355 1.00 92.19 100 LYS A O 1
ATOM 824 N N . LEU A 1 101 ? 15.235 -16.379 -3.686 1.00 89.25 101 LEU A N 1
ATOM 825 C CA . LEU A 1 101 ? 15.911 -17.677 -3.791 1.00 89.25 101 LEU A CA 1
ATOM 826 C C . LEU A 1 101 ? 15.626 -18.361 -5.132 1.00 89.25 101 LEU A C 1
ATOM 828 O O . LEU A 1 101 ? 16.563 -18.794 -5.794 1.00 89.25 101 LEU A O 1
ATOM 832 N N . ARG A 1 102 ? 14.358 -18.391 -5.564 1.00 87.12 102 ARG A N 1
ATOM 833 C CA . ARG A 1 102 ? 13.973 -18.944 -6.874 1.00 87.12 102 ARG A CA 1
ATOM 834 C C . ARG A 1 102 ? 14.652 -18.214 -8.028 1.00 87.12 102 ARG A C 1
ATOM 836 O O . ARG A 1 102 ? 15.140 -18.864 -8.942 1.00 87.12 102 ARG A O 1
ATOM 843 N N . PHE A 1 103 ? 14.721 -16.883 -7.965 1.00 87.44 103 PHE A N 1
ATOM 844 C CA . PHE A 1 103 ? 15.424 -16.085 -8.968 1.00 87.44 103 PHE A CA 1
ATOM 845 C C . PHE A 1 103 ? 16.910 -16.451 -9.041 1.00 87.44 103 PHE A C 1
ATOM 847 O O . PHE A 1 103 ? 17.419 -16.701 -10.126 1.00 87.44 103 PHE A O 1
ATOM 854 N N . LYS A 1 104 ? 17.595 -16.548 -7.892 1.00 78.12 104 LYS A N 1
ATOM 855 C CA . LYS A 1 104 ? 19.009 -16.950 -7.846 1.00 78.12 104 LYS A CA 1
ATOM 856 C C . LYS A 1 104 ? 19.227 -18.347 -8.421 1.00 78.12 104 LYS A C 1
ATOM 858 O O . LYS A 1 104 ? 20.154 -18.522 -9.194 1.00 78.12 104 LYS A O 1
ATOM 863 N N . GLN A 1 105 ? 18.360 -19.300 -8.078 1.00 79.88 105 GLN A N 1
ATOM 864 C CA . GLN A 1 105 ? 18.435 -20.669 -8.585 1.00 79.88 105 GLN A CA 1
ATOM 865 C C . GLN A 1 105 ? 18.233 -20.728 -10.105 1.00 79.88 105 GLN A C 1
ATOM 867 O O . GLN A 1 105 ? 19.006 -21.381 -10.799 1.00 79.88 105 GLN A O 1
ATOM 872 N N . ALA A 1 106 ? 17.226 -20.022 -10.629 1.00 79.50 106 ALA A N 1
ATOM 873 C CA . ALA A 1 106 ? 16.993 -19.933 -12.067 1.00 79.50 106 ALA A CA 1
ATOM 874 C C . ALA A 1 106 ? 18.192 -19.295 -12.788 1.00 79.50 106 ALA A C 1
ATOM 876 O O . ALA A 1 106 ? 18.673 -19.842 -13.772 1.00 79.50 106 ALA A O 1
ATOM 877 N N . TRP A 1 107 ? 18.725 -18.197 -12.247 1.00 81.69 107 TRP A N 1
ATOM 878 C CA . TRP A 1 107 ? 19.876 -17.493 -12.813 1.00 81.69 107 TRP A CA 1
ATOM 879 C C . TRP A 1 107 ? 21.152 -18.344 -12.833 1.00 81.69 107 TRP A C 1
ATOM 881 O O . TRP A 1 107 ? 21.884 -18.325 -13.820 1.00 81.69 107 TRP A O 1
ATOM 891 N N . THR A 1 108 ? 21.420 -19.121 -11.776 1.00 77.75 108 THR A N 1
ATOM 892 C CA . THR A 1 108 ? 22.587 -20.018 -11.743 1.00 77.75 108 THR A CA 1
ATOM 893 C C . THR A 1 108 ? 22.465 -21.168 -12.736 1.00 77.75 108 THR A C 1
ATOM 895 O O . THR A 1 108 ? 23.461 -21.529 -13.345 1.00 77.75 108 THR A O 1
ATOM 898 N N . VAL A 1 109 ? 21.261 -21.718 -12.932 1.00 77.94 109 VAL A N 1
ATOM 899 C CA . VAL A 1 109 ? 21.031 -22.816 -13.887 1.00 77.94 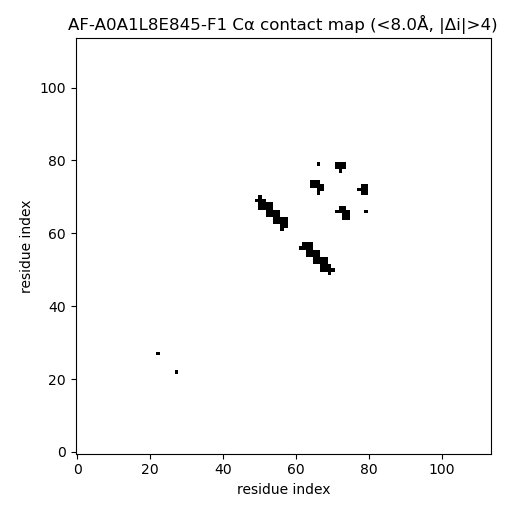109 VAL A CA 1
ATOM 900 C C . VAL A 1 109 ? 21.199 -22.346 -15.334 1.00 77.94 109 VAL A C 1
ATOM 902 O O . VAL A 1 109 ? 21.686 -23.105 -16.162 1.00 77.94 109 VAL A O 1
ATOM 905 N N . THR A 1 110 ? 20.813 -21.109 -15.656 1.00 77.50 110 THR A N 1
ATOM 906 C CA . THR A 1 110 ? 20.912 -20.599 -17.031 1.00 77.50 110 THR A CA 1
ATOM 907 C C . THR A 1 110 ? 22.303 -20.086 -17.394 1.00 77.50 110 THR A C 1
ATOM 909 O O . THR A 1 110 ? 22.678 -20.163 -18.558 1.00 77.50 110 THR A O 1
ATOM 912 N N . ASN A 1 111 ? 23.055 -19.536 -16.433 1.00 78.69 111 ASN A N 1
ATOM 913 C CA . ASN A 1 111 ? 24.266 -18.758 -16.731 1.00 78.69 111 ASN A CA 1
ATOM 914 C C . ASN A 1 111 ? 25.577 -19.404 -16.273 1.00 78.69 111 ASN A C 1
ATOM 916 O O . ASN A 1 111 ? 26.641 -18.880 -16.596 1.00 78.69 111 ASN A O 1
ATOM 920 N N . VAL A 1 112 ? 25.526 -20.506 -15.522 1.00 75.38 112 VAL A N 1
ATOM 921 C CA . VAL A 1 112 ? 26.723 -21.266 -15.147 1.00 75.38 112 VAL A CA 1
ATOM 922 C C . VAL A 1 112 ? 26.680 -22.605 -15.887 1.00 75.38 112 VAL A C 1
ATOM 924 O O . VAL A 1 112 ? 25.859 -23.449 -15.527 1.00 75.38 112 VAL A O 1
ATOM 927 N N . PRO A 1 113 ? 27.504 -22.809 -16.934 1.00 70.06 113 PRO A N 1
ATOM 928 C CA . PRO A 1 113 ? 27.615 -24.115 -17.573 1.00 70.06 113 PRO A CA 1
ATOM 929 C C . PRO A 1 113 ? 28.211 -25.114 -16.571 1.00 70.06 113 PRO A C 1
ATOM 931 O O . PRO A 1 113 ? 29.201 -24.802 -15.907 1.00 70.06 113 PRO A O 1
ATOM 934 N N . LEU A 1 114 ? 27.547 -26.265 -16.430 1.00 65.50 114 LEU A N 1
ATOM 935 C CA . LEU A 1 114 ? 27.981 -27.397 -15.601 1.00 65.50 114 LEU A CA 1
ATOM 936 C C . LEU A 1 114 ? 29.253 -28.046 -16.150 1.00 65.50 114 LEU A C 1
ATOM 938 O O . LEU A 1 114 ? 29.355 -28.166 -17.393 1.00 65.50 114 LEU A O 1
#